Protein AF-A0A2N2FDB4-F1 (afdb_monomer_lite)

Radius of gyration: 17.86 Å; chains: 1; bounding box: 42×34×50 Å

Foldseek 3Di:
DLVVVQVVLQVVLLVLLVVLVVLCVVVADPDDVCVVPDPVVVVVVVVVPDDGDPQFDADPPCLLVVLLVVLVVALLVSLVSLVVLLQVLLVLLVCQVVVDPDDPPPDDSLVSLVVCPVVVVDDPSLNVSNVSSVVSNVSSVPPVSYGHHSVSSNSSSVSSSSSSRVSSSSSVVSNVVVVVVVD

Secondary structure (DSSP, 8-state):
-HHHHHHHHHHHHHHHHHHHHHHHTTTS-S--TT-S--STTTHHHHTTTSPPPTT--PSPHHHHHHHHHHHHH-HHHHHHHHHHHHHHHHHHHHHHHH---S------HHHHHHHHHHTTSS-HHHHHHHHHHHHHHHHHHH-TT----HHHHHHHHHHHHHHHHHHHHHHHHHHHHHHHTT-

Structure (mmCIF, N/CA/C/O backbone):
data_AF-A0A2N2FDB4-F1
#
_entry.id   AF-A0A2N2FDB4-F1
#
loop_
_atom_site.group_PDB
_atom_site.id
_atom_site.type_symbol
_atom_site.label_atom_id
_atom_site.label_alt_id
_atom_site.label_comp_id
_atom_site.label_asym_id
_atom_site.label_entity_id
_atom_site.label_seq_id
_atom_site.pdbx_PDB_ins_code
_atom_site.Cartn_x
_atom_site.Cartn_y
_atom_site.Cartn_z
_atom_site.occupancy
_atom_site.B_iso_or_equiv
_atom_site.auth_seq_id
_atom_site.auth_comp_id
_atom_site.auth_asym_id
_atom_site.auth_atom_id
_atom_site.pdbx_PDB_model_num
ATOM 1 N N . MET A 1 1 ? 20.678 -12.210 -22.305 1.00 60.31 1 MET A N 1
ATOM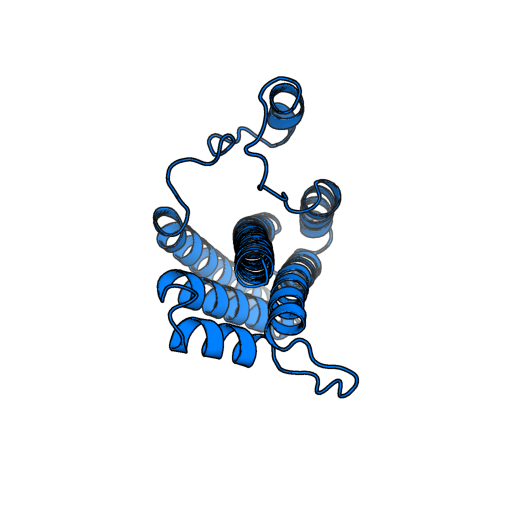 2 C CA . MET A 1 1 ? 20.238 -12.851 -21.049 1.00 60.31 1 MET A CA 1
ATOM 3 C C . MET A 1 1 ? 19.523 -11.838 -20.147 1.00 60.31 1 MET A C 1
ATOM 5 O O . MET A 1 1 ? 18.437 -12.151 -19.685 1.00 60.31 1 MET A O 1
ATOM 9 N N . ASP A 1 2 ? 20.026 -10.603 -20.003 1.00 66.31 2 ASP A N 1
ATOM 10 C CA . ASP A 1 2 ? 19.399 -9.570 -19.145 1.00 66.31 2 ASP A CA 1
ATOM 11 C C . ASP A 1 2 ? 18.039 -9.026 -19.609 1.00 66.31 2 ASP A C 1
ATOM 13 O O . ASP A 1 2 ? 17.169 -8.769 -18.779 1.00 66.31 2 ASP A O 1
ATOM 17 N N . ILE A 1 3 ? 17.812 -8.895 -20.922 1.00 69.44 3 ILE A N 1
ATOM 18 C CA . ILE A 1 3 ? 16.521 -8.424 -21.467 1.00 69.44 3 ILE A CA 1
ATOM 19 C C . ILE A 1 3 ? 15.384 -9.388 -21.083 1.00 69.44 3 ILE A C 1
ATOM 21 O O . ILE A 1 3 ? 14.317 -8.962 -20.646 1.00 69.44 3 ILE A O 1
ATOM 25 N N . GLU A 1 4 ? 15.644 -10.695 -21.160 1.00 81.88 4 GLU A N 1
ATOM 26 C CA . GLU A 1 4 ? 14.672 -11.745 -20.841 1.00 81.88 4 GLU A CA 1
ATOM 27 C C . GLU A 1 4 ? 14.336 -11.789 -19.339 1.00 81.88 4 GLU A C 1
ATOM 29 O O . GLU A 1 4 ? 13.189 -12.032 -18.960 1.00 81.88 4 GLU A O 1
ATOM 34 N N . LEU A 1 5 ? 15.313 -11.521 -18.463 1.00 80.50 5 LEU A N 1
ATOM 35 C CA . LEU A 1 5 ? 15.075 -11.417 -17.019 1.00 80.50 5 LEU A CA 1
ATOM 36 C C . LEU A 1 5 ? 14.207 -10.200 -16.671 1.00 80.50 5 LEU A C 1
ATOM 38 O O . LEU A 1 5 ? 13.294 -10.320 -15.852 1.00 80.50 5 LEU A O 1
ATOM 42 N N . GLY A 1 6 ? 14.440 -9.059 -17.326 1.00 81.56 6 GLY A N 1
ATOM 43 C CA . GLY A 1 6 ? 13.622 -7.859 -17.145 1.00 81.56 6 GLY A CA 1
ATOM 44 C C . GLY A 1 6 ? 12.175 -8.049 -17.597 1.00 81.56 6 GLY A C 1
ATOM 45 O O . GLY A 1 6 ? 11.246 -7.639 -16.897 1.00 81.56 6 GLY A O 1
ATOM 46 N N . GLU A 1 7 ? 11.953 -8.728 -18.722 1.00 85.69 7 GLU A N 1
ATOM 47 C CA . GLU A 1 7 ? 10.603 -9.088 -19.173 1.00 85.69 7 GLU A CA 1
ATOM 48 C C . GLU A 1 7 ? 9.918 -10.073 -18.224 1.00 85.69 7 GLU A C 1
ATOM 50 O O . GLU A 1 7 ? 8.761 -9.868 -17.854 1.00 85.69 7 GLU A O 1
ATOM 55 N N . LYS A 1 8 ? 10.637 -11.100 -17.751 1.00 87.06 8 LYS A N 1
ATOM 56 C CA . LYS A 1 8 ? 10.123 -12.040 -16.743 1.00 87.06 8 LYS A CA 1
ATOM 57 C C . LYS A 1 8 ? 9.724 -11.327 -15.453 1.00 87.06 8 LYS A C 1
ATOM 59 O O . LYS A 1 8 ? 8.671 -11.642 -14.898 1.00 87.06 8 LYS A O 1
ATOM 64 N N . PHE A 1 9 ? 10.520 -10.361 -14.991 1.00 88.81 9 PHE A N 1
ATOM 65 C CA . PHE A 1 9 ? 10.179 -9.539 -13.830 1.00 88.81 9 PHE A CA 1
ATOM 66 C C . PHE A 1 9 ? 8.886 -8.750 -14.067 1.00 88.81 9 PHE A C 1
ATOM 68 O O . PHE A 1 9 ? 7.949 -8.870 -13.281 1.00 88.81 9 PHE A O 1
ATOM 75 N N . ARG A 1 10 ? 8.790 -8.009 -15.180 1.00 89.94 10 ARG A N 1
ATOM 76 C CA . ARG A 1 10 ? 7.600 -7.209 -15.522 1.00 89.94 10 ARG A CA 1
ATOM 77 C C . ARG A 1 10 ? 6.345 -8.062 -15.671 1.00 89.94 10 ARG A C 1
ATOM 79 O O . ARG A 1 10 ? 5.280 -7.638 -15.235 1.00 89.94 10 ARG A O 1
ATOM 86 N N . MET A 1 11 ? 6.454 -9.253 -16.260 1.00 91.19 11 MET A N 1
ATOM 87 C CA . MET A 1 11 ? 5.330 -10.186 -16.365 1.00 91.19 11 MET A CA 1
ATOM 88 C C . MET A 1 11 ? 4.883 -10.685 -14.991 1.00 91.19 11 MET A C 1
ATOM 90 O O . MET A 1 11 ? 3.693 -10.658 -14.690 1.00 91.19 11 MET A O 1
ATOM 94 N N . ARG A 1 12 ? 5.823 -11.109 -14.136 1.00 89.69 12 ARG A N 1
ATOM 95 C CA . ARG A 1 12 ? 5.506 -11.590 -12.782 1.00 89.69 12 ARG A CA 1
ATOM 96 C C . ARG A 1 12 ? 4.886 -10.495 -11.926 1.00 89.69 12 ARG A C 1
ATOM 98 O O . ARG A 1 12 ? 3.833 -10.722 -11.342 1.00 89.69 12 ARG A O 1
ATOM 105 N N . PHE A 1 13 ? 5.500 -9.315 -11.902 1.00 91.94 13 PHE A N 1
ATOM 106 C CA . PHE A 1 13 ? 4.991 -8.171 -11.154 1.00 91.94 13 PHE A CA 1
ATOM 107 C C . PHE A 1 13 ? 3.613 -7.740 -11.670 1.00 91.94 13 PHE A C 1
ATOM 109 O O . PHE A 1 13 ? 2.688 -7.568 -10.884 1.00 91.94 13 PHE A O 1
ATOM 116 N N . GLY A 1 14 ? 3.449 -7.643 -12.995 1.00 87.75 14 GLY A N 1
ATOM 117 C CA . GLY A 1 14 ? 2.179 -7.306 -13.638 1.00 87.75 14 GLY A CA 1
ATOM 118 C C . GLY A 1 14 ? 1.055 -8.301 -13.337 1.00 87.75 14 GLY A C 1
ATOM 119 O O . GLY A 1 14 ? -0.070 -7.895 -13.051 1.00 87.75 14 GLY A O 1
ATOM 120 N N . ASN A 1 15 ? 1.351 -9.602 -13.350 1.00 90.38 15 ASN A N 1
ATOM 121 C CA . ASN A 1 15 ? 0.376 -10.627 -12.979 1.00 90.38 15 ASN A CA 1
ATOM 122 C C . ASN A 1 15 ? 0.002 -10.528 -11.501 1.00 90.38 15 ASN A C 1
ATOM 124 O O . ASN A 1 15 ? -1.183 -10.516 -11.181 1.00 90.38 15 ASN A O 1
ATOM 128 N N . ALA A 1 16 ? 0.998 -10.386 -10.626 1.00 89.81 16 ALA A N 1
ATOM 129 C CA . ALA A 1 16 ? 0.774 -10.292 -9.194 1.00 89.81 16 ALA A CA 1
ATOM 130 C C . ALA A 1 16 ? -0.070 -9.062 -8.832 1.00 89.81 16 ALA A C 1
ATOM 132 O O . ALA A 1 16 ? -1.064 -9.202 -8.127 1.00 89.81 16 ALA A O 1
ATOM 133 N N . ILE A 1 17 ? 0.239 -7.871 -9.366 1.00 89.44 17 ILE A N 1
ATOM 134 C CA . ILE A 1 17 ? -0.563 -6.675 -9.063 1.00 89.44 17 ILE A CA 1
ATOM 135 C C . ILE A 1 17 ? -2.003 -6.806 -9.571 1.00 89.44 17 ILE A C 1
ATOM 137 O O . ILE A 1 17 ? -2.934 -6.412 -8.874 1.00 89.44 17 ILE A O 1
ATOM 141 N N . ARG A 1 18 ? -2.210 -7.428 -10.738 1.00 86.50 18 ARG A N 1
ATOM 142 C CA . ARG A 1 18 ? -3.551 -7.695 -11.270 1.00 86.50 18 ARG A CA 1
ATOM 143 C C . ARG A 1 18 ? -4.332 -8.662 -10.379 1.00 86.50 18 ARG A C 1
ATOM 145 O O . ARG A 1 18 ? -5.506 -8.433 -10.116 1.00 86.50 18 ARG A O 1
ATOM 152 N N . GLU A 1 19 ? -3.695 -9.721 -9.889 1.00 89.12 19 GLU A N 1
ATOM 153 C CA . GLU A 1 19 ? -4.323 -10.667 -8.958 1.00 89.12 19 GLU A CA 1
ATOM 154 C C . GLU A 1 19 ? -4.705 -10.008 -7.630 1.00 89.12 19 GLU A C 1
ATOM 156 O O . GLU A 1 19 ? -5.778 -10.292 -7.095 1.00 89.12 19 GLU A O 1
ATOM 161 N N . VAL A 1 20 ? -3.854 -9.117 -7.109 1.00 86.31 20 VAL A N 1
ATOM 162 C CA . VAL A 1 20 ? -4.169 -8.320 -5.915 1.00 86.31 20 VAL A CA 1
ATOM 163 C C . VAL A 1 20 ? -5.345 -7.384 -6.201 1.00 86.31 20 VAL A C 1
ATOM 165 O O . VAL A 1 20 ? -6.268 -7.310 -5.396 1.00 86.31 20 VAL A O 1
ATOM 168 N N . GLN A 1 21 ? -5.379 -6.718 -7.361 1.00 81.19 21 GLN A N 1
ATOM 169 C CA . GLN A 1 21 ? -6.508 -5.869 -7.755 1.00 81.19 21 GLN A CA 1
ATOM 170 C C . GLN A 1 21 ? -7.824 -6.647 -7.801 1.00 81.19 21 GLN A C 1
ATOM 172 O O . GLN A 1 21 ? -8.809 -6.190 -7.226 1.00 81.19 21 GLN A O 1
ATOM 177 N N . GLU A 1 22 ? -7.849 -7.818 -8.444 1.00 81.94 22 GLU A N 1
ATOM 178 C CA . GLU A 1 22 ? -9.044 -8.667 -8.513 1.00 81.94 22 GLU A CA 1
ATOM 179 C C . GLU A 1 22 ? -9.532 -9.083 -7.122 1.00 81.94 22 GLU A C 1
ATOM 181 O O . GLU A 1 22 ? -10.726 -8.988 -6.834 1.00 81.94 22 GLU A O 1
ATOM 186 N N . ARG A 1 23 ? -8.614 -9.482 -6.236 1.00 79.75 23 ARG A N 1
ATOM 187 C CA . ARG A 1 23 ? -8.952 -9.875 -4.861 1.00 79.75 23 ARG A CA 1
ATOM 188 C C . ARG A 1 23 ? -9.367 -8.705 -3.983 1.00 79.75 23 ARG A C 1
ATOM 190 O O . ARG A 1 23 ? -10.205 -8.890 -3.110 1.00 79.75 23 ARG A O 1
ATOM 197 N N . ALA A 1 24 ? -8.852 -7.507 -4.243 1.00 74.50 24 ALA A N 1
ATOM 198 C CA . ALA A 1 24 ? -9.214 -6.294 -3.520 1.00 74.50 24 ALA A CA 1
ATOM 199 C C . ALA A 1 24 ? -10.568 -5.701 -3.944 1.00 74.50 24 ALA A C 1
ATOM 201 O O . ALA A 1 24 ? -11.137 -4.914 -3.190 1.00 74.50 24 AL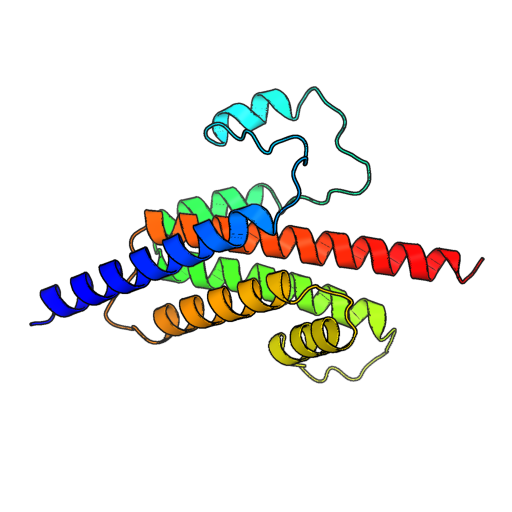A A O 1
ATOM 202 N N . LYS A 1 25 ? -11.123 -6.076 -5.109 1.00 70.94 25 LYS A N 1
ATOM 203 C CA . LYS A 1 25 ? -12.445 -5.607 -5.574 1.00 70.94 25 LYS A CA 1
ATOM 204 C C . LYS A 1 25 ? -13.567 -5.744 -4.528 1.00 70.94 25 LYS A C 1
ATOM 206 O O . LYS A 1 25 ? -14.274 -4.758 -4.335 1.00 70.94 25 LYS A O 1
ATOM 211 N N . PRO A 1 26 ? -13.769 -6.902 -3.863 1.00 63.47 26 PRO A N 1
ATOM 212 C CA . PRO A 1 26 ? -14.808 -7.062 -2.840 1.00 63.47 26 PRO A CA 1
ATOM 213 C C . PRO A 1 26 ? -14.478 -6.400 -1.495 1.00 63.47 26 PRO A C 1
ATOM 215 O O . PRO A 1 26 ? -15.391 -6.131 -0.719 1.00 63.47 26 PRO A O 1
ATOM 218 N N . LEU A 1 27 ? -13.198 -6.135 -1.215 1.00 57.75 27 LEU A N 1
ATOM 219 C CA . LEU A 1 27 ? -12.710 -5.654 0.089 1.00 57.75 27 LEU A CA 1
ATOM 220 C C . LEU A 1 27 ? -12.954 -4.160 0.301 1.00 57.75 27 LEU A C 1
ATOM 222 O O . LEU A 1 27 ? -12.724 -3.614 1.379 1.00 57.75 27 LEU A O 1
ATOM 226 N N . LEU A 1 28 ? -13.406 -3.492 -0.755 1.00 49.75 28 LEU A N 1
ATOM 227 C CA . LEU A 1 28 ? -13.629 -2.064 -0.811 1.00 49.75 28 LEU A CA 1
ATOM 228 C C . LEU A 1 28 ? -15.142 -1.844 -0.950 1.00 49.75 28 LEU A C 1
ATOM 230 O O . LEU A 1 28 ? -15.750 -2.392 -1.870 1.00 49.75 28 LEU A O 1
ATOM 234 N N . PRO A 1 29 ? -15.784 -1.099 -0.034 1.00 42.16 29 PRO A N 1
ATOM 235 C CA . PRO A 1 29 ? -17.241 -1.034 0.061 1.00 42.16 29 PRO A CA 1
ATOM 236 C C . PRO A 1 29 ? -17.913 -0.661 -1.272 1.00 42.16 29 PRO A C 1
ATOM 238 O O . PRO A 1 29 ? -17.487 0.274 -1.954 1.00 42.16 29 PRO A O 1
ATOM 241 N N . LYS A 1 30 ? -19.025 -1.341 -1.609 1.00 35.12 30 LYS A N 1
ATOM 242 C CA . LYS A 1 30 ? -20.001 -0.823 -2.582 1.00 35.12 30 LYS A CA 1
ATOM 243 C C . LYS A 1 30 ? -20.556 0.487 -2.024 1.00 35.12 30 LYS A C 1
ATOM 245 O O . LYS A 1 30 ? -21.357 0.469 -1.096 1.00 35.12 30 LYS A O 1
ATOM 250 N N . GLY A 1 31 ? -20.129 1.603 -2.604 1.00 34.28 31 GLY A N 1
ATOM 251 C CA . GLY A 1 31 ? -20.614 2.933 -2.254 1.00 34.28 31 GLY A CA 1
ATOM 252 C C . GLY A 1 31 ? -19.633 3.733 -1.405 1.00 34.28 31 GLY A C 1
ATOM 253 O O . GLY A 1 31 ? -19.778 3.845 -0.193 1.00 34.28 31 GLY A O 1
ATOM 254 N N . ILE A 1 32 ? -18.696 4.384 -2.088 1.00 35.66 32 ILE A N 1
ATOM 255 C CA . ILE A 1 32 ? -18.242 5.729 -1.731 1.00 35.66 32 ILE A CA 1
ATOM 256 C C . ILE A 1 32 ? -18.634 6.587 -2.948 1.00 35.66 32 ILE A C 1
ATOM 258 O O . ILE A 1 32 ? -18.343 6.165 -4.073 1.00 35.66 32 ILE A O 1
ATOM 262 N N . PRO A 1 33 ? -19.336 7.725 -2.804 1.00 32.81 33 PRO A N 1
ATOM 263 C CA . PRO A 1 33 ? -19.586 8.620 -3.934 1.00 32.81 33 PRO A CA 1
ATOM 264 C C . PRO A 1 33 ? -18.250 8.959 -4.615 1.00 32.81 33 PRO A C 1
ATOM 266 O O . PRO A 1 33 ? -17.356 9.495 -3.966 1.00 32.81 33 PRO A O 1
ATOM 269 N N . GLY A 1 34 ? -18.090 8.580 -5.889 1.00 40.38 34 GLY A N 1
ATOM 270 C CA . GLY A 1 34 ? -16.823 8.684 -6.634 1.00 40.38 34 GLY A CA 1
ATOM 271 C C . GLY A 1 34 ? -16.222 7.358 -7.130 1.00 40.38 34 GLY A C 1
ATOM 272 O O . GLY A 1 34 ? -15.176 7.388 -7.769 1.00 40.38 34 GLY A O 1
ATOM 273 N N . VAL A 1 35 ? -16.866 6.208 -6.879 1.00 35.88 35 VAL A N 1
ATOM 274 C CA . VAL A 1 35 ? -16.426 4.872 -7.361 1.00 35.88 35 VAL A CA 1
ATOM 275 C C . VAL A 1 35 ? -17.144 4.426 -8.655 1.00 35.88 35 VAL A C 1
ATOM 277 O O . VAL A 1 35 ? -17.195 3.251 -8.980 1.00 35.88 35 VAL A O 1
ATOM 280 N N . ASP A 1 36 ? -17.636 5.379 -9.441 1.00 35.41 36 ASP A N 1
ATOM 281 C CA . ASP A 1 36 ? -17.415 5.358 -10.890 1.00 35.41 36 ASP A CA 1
ATOM 282 C C . ASP A 1 36 ? -16.481 6.538 -11.122 1.00 35.41 36 ASP A C 1
ATOM 284 O O . ASP A 1 36 ? -16.936 7.680 -11.148 1.00 35.41 36 ASP A O 1
ATOM 288 N N . MET A 1 37 ? -15.169 6.301 -11.152 1.00 36.62 37 MET A N 1
ATOM 289 C CA . MET A 1 37 ? -14.228 7.355 -11.512 1.00 36.62 37 MET A CA 1
ATOM 290 C C . MET A 1 37 ? -13.963 7.187 -13.005 1.00 36.62 37 MET A C 1
ATOM 292 O O . MET A 1 37 ? -13.273 6.244 -13.399 1.00 36.62 37 MET A O 1
ATOM 296 N N . PRO A 1 38 ? -14.504 8.071 -13.860 1.00 33.69 38 PRO A N 1
ATOM 297 C CA . PRO A 1 38 ? -13.904 8.262 -15.163 1.00 33.69 38 PRO A CA 1
ATOM 298 C C . PRO A 1 38 ? -12.448 8.729 -14.961 1.00 33.69 38 PRO A C 1
ATOM 300 O O . PRO A 1 38 ? -12.085 9.095 -13.835 1.00 33.69 38 PRO A O 1
ATOM 303 N N . PRO A 1 39 ? -11.609 8.768 -16.013 1.00 31.08 39 PRO A N 1
ATOM 304 C CA . PRO A 1 39 ? -10.263 9.332 -15.926 1.00 31.08 39 PRO A CA 1
ATOM 305 C C . PRO A 1 39 ? -10.288 10.616 -15.089 1.00 31.08 39 PRO A C 1
ATOM 307 O O . PRO A 1 39 ? -11.150 11.469 -15.310 1.00 31.08 39 PRO A O 1
ATOM 310 N N . TYR A 1 40 ? -9.406 10.708 -14.087 1.00 41.97 40 TYR A N 1
ATOM 311 C CA . TYR A 1 40 ? -9.451 11.661 -12.962 1.00 41.97 40 TYR A CA 1
ATOM 312 C C . TYR A 1 40 ? -9.661 13.147 -13.349 1.00 41.97 40 TYR A C 1
ATOM 314 O O . TYR A 1 40 ? -9.982 13.982 -12.496 1.00 41.97 40 TYR A O 1
ATOM 322 N N . GLU A 1 41 ? -9.500 13.492 -14.626 1.00 36.31 41 GLU A N 1
ATOM 323 C CA . GLU A 1 41 ? -9.901 14.758 -15.241 1.00 36.31 41 GLU A CA 1
ATOM 324 C C . GLU A 1 41 ? -11.402 15.065 -15.081 1.00 36.31 41 GLU A C 1
ATOM 326 O O . GLU A 1 41 ? -11.769 16.221 -14.875 1.00 36.31 41 GLU A O 1
ATOM 331 N N . GLN A 1 42 ? -12.286 14.059 -15.088 1.00 33.84 42 GLN A N 1
ATOM 332 C CA . GLN A 1 42 ? -13.738 14.268 -14.972 1.00 33.84 42 GLN A CA 1
ATOM 333 C C . GLN A 1 42 ? -14.204 14.471 -13.520 1.00 33.84 42 GLN A C 1
ATOM 335 O O . GLN A 1 42 ? -15.177 15.186 -13.282 1.00 33.84 42 GLN A O 1
ATOM 340 N N . SER A 1 43 ? -13.476 13.946 -12.531 1.00 36.28 43 SER A N 1
ATOM 341 C CA . SER A 1 43 ? -13.756 14.156 -11.099 1.00 36.28 43 SER A CA 1
ATOM 342 C C . SER A 1 43 ? -13.580 15.609 -10.645 1.00 36.28 43 SER A C 1
ATOM 344 O O . SER A 1 43 ? -14.258 16.031 -9.710 1.00 36.28 43 SER A O 1
ATOM 346 N N . GLN A 1 44 ? -12.767 16.416 -11.338 1.00 37.56 44 GLN A N 1
ATOM 347 C CA . GLN A 1 44 ? -12.643 17.850 -11.034 1.00 37.56 44 GLN A CA 1
ATOM 348 C C . GLN A 1 44 ? -13.951 18.622 -11.273 1.00 37.56 44 GLN A C 1
ATOM 350 O O . GLN A 1 44 ? -14.189 19.618 -10.603 1.00 37.56 44 GLN A O 1
ATOM 355 N N . LYS A 1 45 ? -14.832 18.142 -12.167 1.00 36.53 45 LYS A N 1
ATOM 356 C CA . LYS A 1 45 ? -16.144 18.767 -12.419 1.00 36.53 45 LYS A CA 1
ATOM 357 C C . LYS A 1 45 ? -17.248 18.301 -11.463 1.00 36.53 45 LYS A C 1
ATOM 359 O O . LYS A 1 45 ? -18.258 18.983 -11.334 1.00 36.53 45 LYS A O 1
ATOM 364 N N . ILE A 1 46 ? -17.087 17.141 -10.819 1.00 33.31 46 ILE A N 1
ATOM 365 C CA . ILE A 1 46 ? -18.138 16.511 -9.994 1.00 33.31 46 ILE A CA 1
ATOM 366 C C . ILE A 1 46 ? -17.971 16.861 -8.506 1.00 33.31 46 ILE A C 1
ATOM 368 O O . ILE A 1 46 ? -18.966 17.060 -7.808 1.00 33.31 46 ILE A O 1
ATOM 372 N N . VAL A 1 47 ? -16.727 17.021 -8.031 1.00 40.03 47 VAL A N 1
ATOM 373 C CA . VAL A 1 47 ? -16.420 17.418 -6.639 1.00 40.03 47 VAL A CA 1
ATOM 374 C C . VAL A 1 47 ? -16.965 18.814 -6.298 1.00 40.03 47 VAL A C 1
ATOM 376 O O . VAL A 1 47 ? -17.191 19.117 -5.132 1.00 40.03 47 VAL A O 1
ATOM 379 N N . GLU A 1 48 ? -17.279 19.642 -7.296 1.00 39.88 48 GLU A N 1
ATOM 380 C CA . GLU A 1 48 ? -17.828 20.983 -7.079 1.00 39.88 48 GLU A CA 1
ATOM 381 C C . GLU A 1 48 ? -19.326 21.000 -6.694 1.00 39.88 48 GLU A C 1
ATOM 383 O O . GLU A 1 48 ? -19.834 22.052 -6.314 1.00 39.88 48 GLU A O 1
ATOM 388 N N . LYS A 1 49 ? -20.070 19.875 -6.778 1.00 37.97 49 LYS A N 1
ATOM 389 C CA . LYS A 1 49 ? -21.548 19.905 -6.632 1.00 37.97 49 LYS A CA 1
ATOM 390 C C . LYS A 1 49 ? -22.229 18.857 -5.746 1.00 37.97 49 LYS A C 1
ATOM 392 O O . LYS A 1 49 ? -23.453 18.905 -5.645 1.00 37.97 49 LYS A O 1
ATOM 397 N N . THR A 1 50 ? -21.515 17.970 -5.053 1.00 33.78 50 THR A N 1
ATOM 398 C CA . THR A 1 50 ? -22.170 17.032 -4.114 1.00 33.78 50 THR A CA 1
ATOM 399 C C . THR A 1 50 ? -21.455 17.036 -2.765 1.00 33.78 50 THR A C 1
ATOM 401 O O . THR A 1 50 ? -20.240 16.835 -2.753 1.00 33.78 50 THR A O 1
ATOM 404 N N . PRO A 1 51 ? -22.151 17.255 -1.630 1.00 37.56 51 PRO A N 1
ATOM 405 C CA . PRO A 1 51 ? -21.505 17.213 -0.327 1.00 37.56 51 PRO A CA 1
ATOM 406 C C . PRO A 1 51 ? -20.998 15.795 -0.056 1.00 37.56 51 PRO A C 1
ATOM 408 O O . PRO A 1 51 ? -21.771 14.834 -0.054 1.00 37.56 51 PRO A O 1
ATOM 411 N N . LEU A 1 52 ? -19.689 15.672 0.158 1.00 41.34 52 LEU A N 1
ATOM 412 C CA . LEU A 1 52 ? -19.064 14.450 0.652 1.00 41.34 52 LEU A CA 1
ATOM 413 C C . LEU A 1 52 ? -19.567 14.168 2.080 1.00 41.34 52 LEU A C 1
ATOM 415 O O . LEU A 1 52 ? -19.853 15.114 2.821 1.00 41.34 52 LEU A O 1
ATOM 419 N N . PRO A 1 53 ? -19.680 12.893 2.497 1.00 45.16 53 PRO A N 1
ATOM 420 C CA . PRO A 1 53 ? -19.967 12.573 3.888 1.00 45.16 53 PRO A CA 1
ATOM 421 C C . PRO A 1 53 ? -18.904 13.222 4.794 1.00 45.16 53 PRO A C 1
ATOM 423 O O . PRO A 1 53 ? -17.727 13.237 4.426 1.00 45.16 53 PRO A O 1
ATOM 426 N N . PRO A 1 54 ? -19.287 13.734 5.976 1.00 42.91 54 PRO A N 1
ATOM 427 C CA . PRO A 1 54 ? -18.442 14.615 6.788 1.00 42.91 54 PRO A CA 1
ATOM 428 C C . PRO A 1 54 ? -17.108 14.004 7.260 1.00 42.91 54 PRO A C 1
ATOM 430 O O . PRO A 1 54 ? -16.238 14.751 7.690 1.00 42.91 54 PRO A O 1
ATOM 433 N N . ASN A 1 55 ? -16.919 12.683 7.126 1.00 41.88 55 ASN A N 1
ATOM 434 C CA . ASN A 1 55 ? -15.762 11.929 7.630 1.00 41.88 55 ASN A CA 1
ATOM 435 C C . ASN A 1 55 ? -14.891 11.253 6.558 1.00 41.88 55 ASN A C 1
ATOM 437 O O . ASN A 1 55 ? -14.179 10.297 6.855 1.00 41.88 55 ASN A O 1
ATOM 441 N N . TYR A 1 56 ? -14.923 11.718 5.308 1.00 36.56 56 TYR A N 1
ATOM 442 C CA . TYR A 1 56 ? -13.998 11.230 4.283 1.00 36.56 56 TYR A CA 1
ATOM 443 C C . TYR A 1 56 ? -12.804 12.182 4.131 1.00 36.56 56 TYR A C 1
ATOM 445 O O . TYR A 1 56 ? -12.955 13.279 3.595 1.00 36.56 56 TYR A O 1
ATOM 453 N N . ALA A 1 57 ? -11.612 11.760 4.567 1.00 43.44 57 ALA A N 1
ATOM 454 C CA . ALA A 1 57 ? -10.361 12.454 4.261 1.00 43.44 57 ALA A CA 1
ATOM 455 C C . ALA A 1 57 ? -9.692 11.774 3.051 1.00 43.44 57 ALA A C 1
ATOM 457 O O . ALA A 1 57 ? -9.018 10.753 3.228 1.00 43.44 57 ALA A O 1
ATOM 458 N N . PRO A 1 58 ? -9.873 12.282 1.815 1.00 45.41 58 PRO A N 1
ATOM 459 C CA . PRO A 1 58 ? -9.212 11.701 0.654 1.00 45.41 58 PRO A CA 1
ATOM 460 C C . PRO A 1 58 ? -7.683 11.703 0.840 1.00 45.41 58 PRO A C 1
ATOM 462 O O . PRO A 1 58 ? -7.141 12.578 1.531 1.00 45.41 58 PRO A O 1
ATOM 465 N N . PRO A 1 59 ? -6.946 10.770 0.203 1.00 51.44 59 PRO A N 1
ATOM 466 C CA . PRO A 1 59 ? -5.522 10.988 -0.036 1.00 51.44 59 PRO A CA 1
ATOM 467 C C . PRO A 1 59 ? -5.367 12.373 -0.670 1.00 51.44 59 PRO A C 1
ATOM 469 O O . PRO A 1 59 ? -6.206 12.770 -1.485 1.00 51.44 59 PRO A O 1
ATOM 472 N N . SER A 1 60 ? -4.362 13.152 -0.252 1.00 54.59 60 SER A N 1
ATOM 473 C CA . SER A 1 60 ? -4.270 14.534 -0.725 1.00 54.59 60 SER A CA 1
ATOM 474 C C . SER A 1 60 ? -4.258 14.507 -2.259 1.00 54.59 60 SER A C 1
ATOM 476 O O . SER A 1 60 ? -3.534 13.718 -2.866 1.00 54.59 60 SER A O 1
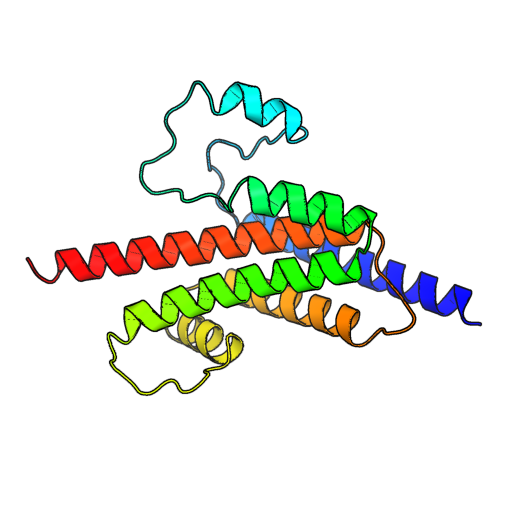ATOM 478 N N . ILE A 1 61 ? -5.099 15.316 -2.906 1.00 50.25 61 ILE A N 1
ATOM 479 C CA . ILE A 1 61 ? -5.187 15.377 -4.378 1.00 50.25 61 ILE A CA 1
ATOM 480 C C . ILE A 1 61 ? -3.799 15.666 -4.991 1.00 50.25 61 ILE A C 1
ATOM 482 O O . ILE A 1 61 ? -3.511 15.264 -6.120 1.00 50.25 61 ILE A O 1
ATOM 486 N N . SER A 1 62 ? -2.930 16.314 -4.208 1.00 57.78 62 SER A N 1
ATOM 487 C CA . SER A 1 62 ? -1.511 16.509 -4.493 1.00 57.78 62 SER A CA 1
ATOM 488 C C . SER A 1 62 ? -0.736 15.184 -4.550 1.00 57.78 62 SER A C 1
ATOM 490 O O . SER A 1 62 ? -0.067 14.929 -5.547 1.00 57.78 62 SER A O 1
ATOM 492 N N . SER A 1 63 ? -0.895 14.302 -3.554 1.00 66.44 63 SER A N 1
ATOM 493 C CA . SER A 1 63 ? -0.229 12.991 -3.480 1.00 66.44 63 SER A CA 1
ATOM 494 C C . SER A 1 63 ? -0.597 12.090 -4.667 1.00 66.44 63 SER A C 1
ATOM 496 O O . SER A 1 63 ? 0.293 11.504 -5.268 1.00 66.44 63 SER A O 1
ATOM 498 N N . TYR A 1 64 ? -1.870 12.016 -5.083 1.00 79.12 64 TYR A N 1
ATOM 499 C CA . TYR A 1 64 ? -2.263 11.185 -6.240 1.00 79.12 64 TYR A CA 1
ATOM 500 C C . TYR A 1 64 ? -1.610 11.657 -7.548 1.00 79.12 64 TYR A C 1
ATOM 502 O O . TYR A 1 64 ? -0.960 10.871 -8.235 1.00 79.12 64 TYR A O 1
ATOM 510 N N . LYS A 1 65 ? -1.756 12.948 -7.889 1.00 79.69 65 LYS A N 1
ATOM 511 C CA . LYS A 1 65 ? -1.206 13.507 -9.138 1.00 79.69 65 LYS A CA 1
ATOM 512 C C . LYS A 1 65 ? 0.317 13.403 -9.174 1.00 79.69 65 LYS A C 1
ATOM 514 O O . LYS A 1 65 ? 0.873 13.092 -10.222 1.00 79.69 65 LYS A O 1
ATOM 519 N N . TYR A 1 66 ? 0.961 13.642 -8.034 1.00 86.88 66 TYR A N 1
ATOM 520 C CA . TYR A 1 66 ? 2.401 13.498 -7.874 1.00 86.88 66 TYR A CA 1
ATOM 521 C C . TYR A 1 66 ? 2.866 12.050 -8.063 1.00 86.88 66 TYR A C 1
ATOM 523 O O . TYR A 1 66 ? 3.785 11.808 -8.833 1.00 86.88 66 TYR A O 1
ATOM 531 N N . LEU A 1 67 ? 2.219 11.072 -7.422 1.00 88.19 67 LEU A N 1
ATOM 532 C CA . LEU A 1 67 ? 2.604 9.663 -7.552 1.00 88.19 67 LEU A CA 1
ATOM 533 C C . LEU A 1 67 ? 2.392 9.140 -8.978 1.00 88.19 67 LEU A C 1
ATOM 535 O O . LEU A 1 67 ? 3.221 8.393 -9.491 1.00 88.19 67 LEU A O 1
ATOM 539 N N . TYR A 1 68 ? 1.317 9.565 -9.644 1.00 90.06 68 TYR A N 1
ATOM 540 C CA . TYR A 1 68 ? 1.053 9.205 -11.036 1.00 90.06 68 TYR A CA 1
ATOM 541 C C . TYR A 1 68 ? 2.068 9.811 -12.007 1.00 90.06 68 TYR A C 1
ATOM 543 O O . TYR A 1 68 ? 2.552 9.105 -12.889 1.00 90.06 68 TYR A O 1
ATOM 551 N N . SER A 1 69 ? 2.427 11.089 -11.846 1.00 89.69 69 SER A N 1
ATOM 552 C CA . SER A 1 69 ? 3.482 11.692 -12.667 1.00 89.69 69 SER A CA 1
ATOM 553 C C . SER A 1 69 ? 4.849 11.079 -12.359 1.00 89.69 69 SER A C 1
ATOM 555 O O . SER A 1 69 ? 5.640 10.845 -13.270 1.00 89.69 69 SER A O 1
ATOM 557 N N . LEU A 1 70 ? 5.107 10.734 -11.096 1.00 90.56 70 LEU A N 1
ATOM 558 C CA . LEU A 1 70 ? 6.313 10.028 -10.689 1.00 90.56 70 LEU A CA 1
ATOM 559 C C . LEU A 1 70 ? 6.379 8.624 -11.297 1.00 90.56 70 LEU A C 1
ATOM 561 O O . LEU A 1 70 ? 7.471 8.192 -11.640 1.00 90.56 70 LEU A O 1
ATOM 565 N N . ALA A 1 71 ? 5.254 7.929 -11.493 1.00 93.88 71 ALA A N 1
ATOM 566 C CA . ALA A 1 71 ? 5.231 6.604 -12.120 1.00 93.88 71 ALA A CA 1
ATOM 567 C C . ALA A 1 71 ? 5.708 6.624 -13.582 1.00 93.88 71 ALA A C 1
ATOM 569 O O . ALA A 1 71 ? 6.323 5.655 -14.026 1.00 93.88 71 ALA A O 1
ATOM 570 N N . GLU A 1 72 ? 5.473 7.727 -14.299 1.00 92.56 72 GLU A N 1
ATOM 571 C CA . GLU A 1 72 ? 5.980 7.941 -15.664 1.00 92.56 72 GLU A CA 1
ATOM 572 C C . GLU A 1 72 ? 7.492 8.194 -15.695 1.00 92.56 72 GLU A C 1
ATOM 574 O O . GLU A 1 72 ? 8.171 7.827 -16.650 1.00 92.56 72 GLU A O 1
ATOM 579 N N . ILE A 1 73 ? 8.031 8.820 -14.645 1.00 93.12 73 ILE A N 1
ATOM 580 C CA . ILE A 1 73 ? 9.459 9.147 -14.534 1.00 93.12 73 ILE A CA 1
ATOM 581 C C . ILE A 1 73 ? 10.248 7.949 -13.986 1.00 93.12 73 ILE A C 1
ATOM 583 O O . ILE A 1 73 ? 11.318 7.607 -14.484 1.00 93.12 73 ILE A O 1
ATOM 587 N N . SER A 1 74 ? 9.733 7.329 -12.925 1.00 93.00 74 SER A N 1
ATOM 588 C CA . SER A 1 74 ? 10.325 6.211 -12.196 1.00 93.00 74 SER A CA 1
ATOM 589 C C . SER A 1 74 ? 9.231 5.407 -11.489 1.00 93.00 74 SER A C 1
ATO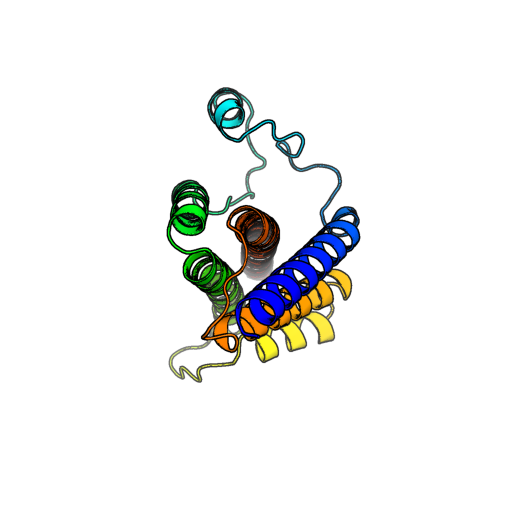M 591 O O . SER A 1 74 ? 8.831 5.700 -10.356 1.00 93.00 74 SER A O 1
ATOM 593 N N . ALA A 1 75 ? 8.798 4.321 -12.132 1.00 94.06 75 ALA A N 1
ATOM 594 C CA . ALA A 1 75 ? 7.846 3.360 -11.572 1.00 94.06 75 ALA A CA 1
ATOM 595 C C . ALA A 1 75 ? 8.286 2.837 -10.191 1.00 94.06 75 ALA A C 1
ATOM 597 O O . ALA A 1 75 ? 7.469 2.691 -9.282 1.00 94.06 75 ALA A O 1
ATOM 598 N N . ARG A 1 76 ? 9.595 2.602 -10.008 1.00 93.62 76 ARG A N 1
ATOM 599 C CA . ARG A 1 76 ? 10.167 2.177 -8.723 1.00 93.62 76 ARG A CA 1
ATOM 600 C C . ARG A 1 76 ? 9.942 3.223 -7.635 1.00 93.62 76 ARG A C 1
ATOM 602 O O . ARG A 1 76 ? 9.453 2.878 -6.562 1.00 93.62 76 ARG A O 1
ATOM 609 N N . SER A 1 77 ? 10.312 4.474 -7.903 1.00 91.69 77 SER A N 1
ATOM 610 C CA . SER A 1 77 ? 10.185 5.556 -6.924 1.00 91.69 77 SER A CA 1
ATOM 611 C C . SER A 1 77 ? 8.725 5.775 -6.549 1.00 91.69 77 SER A C 1
ATOM 613 O O . SER A 1 77 ? 8.421 5.897 -5.371 1.00 91.69 77 SER A O 1
ATOM 615 N N . ALA A 1 78 ? 7.818 5.728 -7.525 1.00 92.69 78 ALA A N 1
ATOM 616 C CA . ALA A 1 78 ? 6.393 5.908 -7.280 1.00 92.69 78 ALA A CA 1
ATOM 617 C C . ALA A 1 78 ? 5.795 4.822 -6.366 1.00 92.69 78 ALA A C 1
ATOM 619 O O . ALA A 1 78 ? 5.003 5.132 -5.481 1.00 92.69 78 ALA A O 1
ATOM 620 N N . ILE A 1 79 ? 6.211 3.560 -6.526 1.00 94.69 79 ILE A N 1
ATOM 621 C CA . ILE A 1 79 ? 5.790 2.447 -5.656 1.00 94.69 79 ILE A CA 1
ATOM 622 C C . ILE A 1 79 ? 6.326 2.613 -4.230 1.00 94.69 79 ILE A C 1
ATOM 624 O O . ILE A 1 79 ? 5.589 2.391 -3.269 1.00 94.69 79 ILE A O 1
ATOM 628 N N . ILE A 1 80 ? 7.600 2.994 -4.085 1.00 93.12 80 ILE A N 1
ATOM 629 C CA . ILE A 1 80 ? 8.215 3.228 -2.770 1.00 93.12 80 ILE A CA 1
ATOM 630 C C . ILE A 1 80 ? 7.497 4.375 -2.059 1.00 93.12 80 ILE A C 1
ATOM 632 O O . ILE A 1 80 ? 7.102 4.224 -0.908 1.00 93.12 80 ILE A O 1
ATOM 636 N N . GLU A 1 81 ? 7.259 5.478 -2.758 1.00 89.25 81 GLU A N 1
ATOM 637 C CA . GLU A 1 81 ? 6.623 6.661 -2.186 1.00 89.25 81 GLU A CA 1
ATOM 638 C C . GLU A 1 81 ? 5.151 6.407 -1.822 1.00 89.25 81 GLU A C 1
ATOM 640 O O . GLU A 1 81 ? 4.682 6.805 -0.757 1.00 89.25 81 GLU A O 1
ATOM 645 N N . ALA A 1 82 ? 4.427 5.643 -2.645 1.00 91.81 82 ALA A N 1
ATOM 646 C CA . ALA A 1 82 ? 3.078 5.194 -2.314 1.00 91.81 82 ALA A CA 1
ATOM 647 C C . ALA A 1 82 ? 3.050 4.274 -1.079 1.00 91.81 82 ALA A C 1
ATOM 649 O O . ALA A 1 82 ? 2.094 4.307 -0.307 1.00 91.81 82 ALA A O 1
ATOM 650 N N . TRP A 1 83 ? 4.090 3.459 -0.868 1.00 95.00 83 TRP A N 1
ATOM 651 C CA . TRP A 1 83 ? 4.223 2.658 0.350 1.00 95.00 83 TRP A CA 1
ATOM 652 C C . TRP A 1 83 ? 4.498 3.523 1.586 1.00 95.00 83 TRP A C 1
ATOM 654 O O . TRP A 1 83 ? 3.911 3.268 2.636 1.00 95.00 83 TRP A O 1
ATOM 664 N N . VAL A 1 84 ? 5.319 4.571 1.465 1.00 90.50 84 VAL A N 1
ATOM 665 C CA . VAL A 1 84 ? 5.573 5.521 2.563 1.00 90.50 84 VAL A CA 1
ATOM 666 C C . VAL A 1 84 ? 4.266 6.153 3.055 1.00 90.50 84 VAL A C 1
ATOM 668 O O . VAL A 1 84 ? 4.041 6.234 4.259 1.00 90.50 84 VAL A O 1
ATOM 671 N N . GLU A 1 85 ? 3.350 6.522 2.156 1.00 87.56 85 GLU A N 1
ATOM 672 C CA . GLU A 1 85 ? 2.025 7.041 2.541 1.00 87.56 85 GLU A CA 1
ATOM 673 C C . GLU A 1 85 ? 1.208 6.028 3.370 1.00 87.56 85 GLU A C 1
ATOM 675 O O . GLU A 1 85 ? 0.537 6.415 4.334 1.00 87.56 85 GLU A O 1
ATOM 680 N N . ILE A 1 86 ? 1.291 4.726 3.052 1.00 91.25 86 ILE A N 1
ATOM 681 C CA . ILE A 1 86 ? 0.675 3.664 3.869 1.00 91.25 86 ILE A CA 1
ATOM 682 C C . ILE A 1 86 ? 1.306 3.662 5.262 1.00 91.25 86 ILE A C 1
ATOM 684 O O . ILE A 1 86 ? 0.581 3.698 6.257 1.00 91.25 86 ILE A O 1
ATOM 688 N N . GLU A 1 87 ? 2.636 3.659 5.350 1.00 89.19 87 GLU A N 1
ATOM 689 C CA . GLU A 1 87 ? 3.355 3.629 6.628 1.00 89.19 87 GLU A CA 1
ATOM 690 C C . GLU A 1 87 ? 2.993 4.820 7.515 1.00 89.19 87 GLU A C 1
ATOM 692 O O . GLU A 1 87 ? 2.663 4.628 8.685 1.00 89.19 87 GLU A O 1
ATOM 697 N N . LEU A 1 88 ? 2.962 6.027 6.949 1.00 86.44 88 LEU A N 1
ATOM 698 C CA . LEU A 1 88 ? 2.560 7.236 7.665 1.00 86.44 88 LEU A CA 1
ATOM 699 C C . LEU A 1 88 ? 1.128 7.126 8.206 1.00 86.44 88 LEU A C 1
ATOM 701 O O . LEU A 1 88 ? 0.884 7.455 9.366 1.00 86.44 88 LEU A O 1
ATOM 705 N N . SER A 1 89 ? 0.186 6.612 7.408 1.00 84.12 89 SER A N 1
ATOM 706 C CA . SER A 1 89 ? -1.202 6.430 7.859 1.00 84.12 89 SER A CA 1
ATOM 707 C C . SER A 1 89 ? -1.346 5.396 8.987 1.00 84.12 89 SER A C 1
ATOM 709 O O . SER A 1 89 ? -2.167 5.564 9.888 1.00 84.12 89 SER A O 1
ATOM 711 N N . VAL A 1 90 ? -0.511 4.353 8.986 1.00 87.69 90 VAL A N 1
ATOM 712 C CA . VAL A 1 90 ? -0.465 3.334 10.046 1.00 87.69 90 VAL A CA 1
ATOM 713 C C . VAL A 1 90 ? 0.175 3.883 11.322 1.00 87.69 90 VAL A C 1
ATOM 715 O O . VAL A 1 90 ? -0.293 3.591 12.421 1.00 87.69 90 VAL A O 1
ATOM 718 N N . LEU A 1 91 ? 1.227 4.694 11.206 1.00 84.62 91 LEU A N 1
ATOM 719 C CA . LEU A 1 91 ? 1.867 5.318 12.366 1.00 84.62 91 LEU A CA 1
ATOM 720 C C . LEU A 1 91 ? 0.907 6.278 13.086 1.00 84.62 91 LEU A C 1
ATOM 722 O O . LEU A 1 91 ? 0.805 6.228 14.311 1.00 84.62 91 LEU A O 1
ATOM 726 N N . GLN A 1 92 ? 0.112 7.049 12.338 1.00 81.38 92 GLN A N 1
ATOM 727 C CA . GLN A 1 92 ? -0.927 7.926 12.899 1.00 81.38 92 GLN A CA 1
ATOM 728 C C . GLN A 1 92 ? -1.981 7.161 13.724 1.00 81.38 92 GLN A C 1
ATOM 730 O O . GLN A 1 92 ? -2.468 7.654 14.747 1.00 81.38 92 GLN A O 1
ATOM 735 N N . LEU A 1 93 ? -2.331 5.935 13.315 1.00 76.00 93 LEU A N 1
ATOM 736 C CA . LEU A 1 93 ? -3.220 5.057 14.088 1.00 76.00 93 LEU A CA 1
ATOM 737 C C . LEU A 1 93 ? -2.612 4.675 15.440 1.00 76.00 93 LEU A C 1
ATOM 739 O O . LEU A 1 93 ? -3.306 4.684 16.457 1.00 76.00 93 LEU A O 1
ATOM 743 N N . HIS A 1 94 ? -1.323 4.340 15.450 1.00 74.56 94 HIS A N 1
ATOM 744 C CA . HIS A 1 94 ? -0.619 3.906 16.651 1.00 74.56 94 HIS A CA 1
ATOM 745 C C . HIS A 1 94 ? -0.458 5.036 17.675 1.00 74.56 94 HIS A C 1
ATOM 747 O O . HIS A 1 94 ? -0.762 4.841 18.850 1.00 74.56 94 HIS A O 1
ATOM 753 N N . GLU A 1 95 ? -0.046 6.228 17.231 1.00 71.75 95 GLU A N 1
ATOM 754 C CA . GLU A 1 95 ? 0.153 7.395 18.108 1.00 71.75 95 GLU A CA 1
ATOM 755 C C . GLU A 1 95 ? -1.117 7.774 18.884 1.00 71.75 95 GLU A C 1
ATOM 757 O O . GLU A 1 95 ? -1.055 8.175 20.045 1.00 71.75 95 GLU A O 1
ATOM 762 N N . THR A 1 96 ? -2.284 7.582 18.269 1.00 64.31 96 THR A N 1
ATOM 763 C CA . THR A 1 96 ? -3.581 7.913 18.876 1.00 64.31 96 THR A CA 1
ATOM 764 C C . THR A 1 96 ? -4.010 6.907 19.935 1.00 64.31 96 THR A C 1
ATOM 766 O O . THR A 1 96 ? -4.565 7.287 20.964 1.00 64.31 96 THR A O 1
ATOM 769 N N . LYS A 1 97 ? -3.779 5.614 19.680 1.00 60.19 97 LYS A N 1
ATOM 770 C CA . LYS A 1 97 ? -4.274 4.534 20.540 1.00 60.19 97 LYS A CA 1
ATOM 771 C C . LYS A 1 97 ? -3.503 4.444 21.855 1.00 60.19 97 LYS A C 1
ATOM 773 O O . LYS A 1 97 ? -4.096 4.159 22.889 1.00 60.19 97 LYS A O 1
ATOM 778 N N . GLU A 1 98 ? -2.200 4.706 21.811 1.00 60.62 98 GLU A N 1
ATOM 779 C CA . GLU A 1 98 ? -1.333 4.559 22.980 1.00 60.62 98 GLU A CA 1
ATOM 780 C C . GLU A 1 98 ? -1.335 5.795 23.894 1.00 60.62 98 GLU A C 1
ATOM 782 O O . GLU A 1 98 ? -0.911 5.675 25.032 1.00 60.62 98 GLU A O 1
ATOM 787 N N . ASN A 1 99 ? -1.839 6.972 23.477 1.00 52.66 99 ASN A N 1
ATOM 788 C CA . ASN A 1 99 ? -1.913 8.188 24.323 1.00 52.66 99 ASN A CA 1
ATOM 789 C C . ASN A 1 99 ? -0.580 8.556 25.036 1.00 52.66 99 ASN A C 1
ATOM 791 O O . ASN A 1 99 ? -0.578 9.258 26.051 1.00 52.66 99 ASN A O 1
ATOM 795 N N . LEU A 1 100 ? 0.564 8.064 24.545 1.00 49.19 100 LEU A N 1
ATOM 796 C CA . LEU A 1 100 ? 1.789 7.954 25.334 1.00 49.19 100 LEU A CA 1
ATOM 797 C C . LEU A 1 100 ? 2.889 8.897 24.848 1.00 49.19 100 LEU A C 1
ATOM 799 O O . LEU A 1 100 ? 3.562 8.700 23.840 1.00 49.19 100 LEU A O 1
ATOM 803 N N . SER A 1 101 ? 3.070 9.915 25.682 1.00 41.72 101 SER A N 1
ATOM 804 C CA . SER A 1 101 ? 4.310 10.606 26.008 1.00 41.72 101 SER A CA 1
ATOM 805 C C . SER A 1 101 ? 5.601 9.793 25.766 1.00 41.72 101 SER A C 1
ATOM 807 O O . SER A 1 101 ? 5.840 8.765 26.391 1.00 41.72 101 SER A O 1
ATOM 809 N N . SER A 1 102 ? 6.494 10.366 24.957 1.00 43.06 102 SER A N 1
ATOM 810 C CA . SER A 1 102 ? 7.947 10.452 25.202 1.00 43.06 102 SER A CA 1
ATOM 811 C C . SER A 1 102 ? 8.809 9.179 25.293 1.00 43.06 102 SER A C 1
ATOM 813 O O . SER A 1 102 ? 9.912 9.247 25.834 1.00 43.06 102 SER A O 1
ATOM 815 N N . SER A 1 103 ? 8.422 8.052 24.689 1.00 44.62 103 SER A N 1
ATOM 816 C CA . SER A 1 103 ? 9.401 7.007 24.336 1.00 44.62 103 SER A CA 1
ATOM 817 C C . SER A 1 103 ? 9.166 6.479 22.922 1.00 44.62 103 SER A C 1
ATOM 819 O O . SER A 1 103 ? 8.492 5.470 22.723 1.00 44.62 103 SER A O 1
ATOM 821 N N . SER A 1 104 ? 9.725 7.182 21.931 1.00 47.88 104 SER A N 1
ATOM 822 C CA . SER A 1 104 ? 9.748 6.804 20.511 1.00 47.88 104 SER A CA 1
ATOM 823 C C . SER A 1 104 ? 10.521 5.503 20.275 1.00 47.88 104 SER A C 1
ATOM 825 O O . SER A 1 104 ? 11.624 5.508 19.731 1.00 47.88 104 SER A O 1
ATOM 827 N N . GLN A 1 105 ? 9.955 4.359 20.652 1.00 53.34 105 GLN A N 1
ATOM 828 C CA . GLN A 1 105 ? 10.333 3.122 19.987 1.00 53.34 105 GLN A CA 1
ATOM 829 C C . GLN A 1 105 ? 9.734 3.169 18.585 1.00 53.34 105 GLN A C 1
ATOM 831 O O . GLN A 1 105 ? 8.521 3.254 18.415 1.00 53.34 105 GLN A O 1
ATOM 83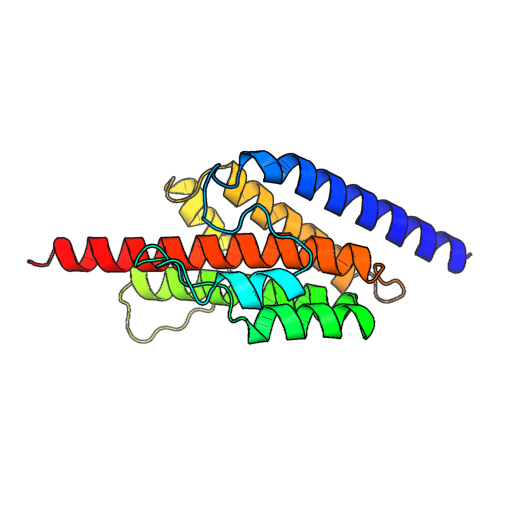6 N N . ILE A 1 106 ? 10.607 3.161 17.577 1.00 58.72 106 ILE A N 1
ATOM 837 C CA . ILE A 1 106 ? 10.213 2.997 16.180 1.00 58.72 106 ILE A CA 1
ATOM 838 C C . ILE A 1 106 ? 9.619 1.591 16.064 1.00 58.72 106 ILE A C 1
ATOM 840 O O . ILE A 1 106 ? 10.345 0.600 15.986 1.00 58.72 106 ILE A O 1
ATOM 844 N N . ILE A 1 107 ? 8.295 1.493 16.129 1.00 69.88 107 ILE A N 1
ATOM 845 C CA . ILE A 1 107 ? 7.586 0.225 15.981 1.00 69.88 107 ILE A CA 1
ATOM 846 C C . ILE A 1 107 ? 7.351 -0.006 14.491 1.00 69.88 107 ILE A C 1
ATOM 848 O O . ILE A 1 107 ? 6.886 0.873 13.768 1.00 69.88 107 ILE A O 1
ATOM 852 N N . SER A 1 108 ? 7.683 -1.210 14.026 1.00 84.94 108 SER A N 1
ATOM 853 C CA . SER A 1 108 ? 7.436 -1.620 12.645 1.00 84.94 108 SER A CA 1
ATOM 854 C C . SER A 1 108 ? 5.943 -1.543 12.315 1.00 84.94 108 SER A C 1
ATOM 856 O O . SER A 1 108 ? 5.106 -2.075 13.046 1.00 84.94 108 SER A O 1
ATOM 858 N N . THR A 1 109 ? 5.607 -0.945 11.172 1.00 86.25 109 THR A N 1
ATOM 859 C CA . THR A 1 109 ? 4.233 -0.864 10.649 1.00 86.25 109 THR A CA 1
ATOM 860 C C . THR A 1 109 ? 3.599 -2.246 10.493 1.00 86.25 109 THR A C 1
ATOM 862 O O . THR A 1 109 ? 2.420 -2.407 10.787 1.00 86.25 109 THR A O 1
ATOM 865 N N . THR A 1 110 ? 4.384 -3.278 10.165 1.00 88.94 110 THR A N 1
ATOM 866 C CA . THR A 1 110 ? 3.928 -4.677 10.137 1.00 88.94 110 THR A CA 1
ATOM 867 C C . THR A 1 110 ? 3.469 -5.168 11.512 1.00 88.94 110 THR A C 1
ATOM 869 O O . THR A 1 110 ? 2.455 -5.853 11.605 1.00 88.94 110 THR A O 1
ATOM 872 N N . ILE A 1 111 ? 4.158 -4.783 12.593 1.00 88.69 111 ILE A N 1
ATOM 873 C CA . ILE A 1 111 ? 3.742 -5.129 13.963 1.00 88.69 111 ILE A CA 1
ATOM 874 C C . ILE A 1 111 ? 2.435 -4.411 14.312 1.00 88.69 111 ILE A C 1
ATOM 876 O O . ILE A 1 111 ? 1.546 -5.015 14.905 1.00 88.69 111 ILE A O 1
ATOM 880 N N . ILE A 1 112 ? 2.301 -3.135 13.935 1.00 88.94 112 ILE A N 1
ATOM 881 C CA . ILE A 1 112 ? 1.087 -2.348 14.195 1.00 88.94 112 ILE A CA 1
ATOM 882 C C . ILE A 1 112 ? -0.110 -2.981 13.479 1.00 88.94 112 ILE A C 1
ATOM 884 O O . ILE A 1 112 ? -1.115 -3.287 14.117 1.00 88.94 112 ILE A O 1
ATOM 888 N N . VAL A 1 113 ? 0.004 -3.221 12.171 1.00 87.94 113 VAL A N 1
ATOM 889 C CA . VAL A 1 113 ? -1.079 -3.803 11.366 1.00 87.94 113 VAL A CA 1
ATOM 890 C C . VAL A 1 113 ? -1.392 -5.236 11.814 1.00 87.94 113 VAL A C 1
ATOM 892 O O . VAL A 1 113 ? -2.566 -5.582 11.926 1.00 87.94 113 VAL A O 1
ATOM 895 N N . GLY A 1 114 ? -0.379 -6.037 12.167 1.00 87.38 114 GLY A N 1
ATOM 896 C CA . GLY A 1 114 ? -0.569 -7.371 12.745 1.00 87.38 114 GLY A CA 1
ATOM 897 C C . GLY A 1 114 ? -1.384 -7.341 14.040 1.00 87.38 114 GLY A C 1
ATOM 898 O O . GLY A 1 114 ? -2.392 -8.034 14.146 1.00 87.38 114 GLY A O 1
ATOM 899 N N . LYS A 1 115 ? -1.041 -6.452 14.982 1.00 86.94 115 LYS A N 1
ATOM 900 C CA . LYS A 1 115 ? -1.825 -6.256 16.213 1.00 86.94 115 LYS A CA 1
ATOM 901 C C . LYS A 1 115 ? -3.261 -5.807 15.929 1.00 86.94 115 LYS A C 1
ATOM 903 O O . LYS A 1 115 ? -4.183 -6.249 16.610 1.00 86.94 115 LYS A O 1
ATOM 908 N N . LEU A 1 116 ? -3.476 -4.927 14.946 1.00 83.31 116 LEU A N 1
ATOM 909 C CA . LEU A 1 116 ? -4.825 -4.492 14.561 1.00 83.31 116 LEU A CA 1
ATOM 910 C C . LEU A 1 116 ? -5.666 -5.654 14.012 1.00 83.31 116 LEU A C 1
ATOM 912 O O . LEU A 1 116 ? -6.863 -5.713 14.300 1.00 83.31 116 LEU A O 1
ATOM 916 N N . ALA A 1 117 ? -5.055 -6.570 13.257 1.00 83.19 117 ALA A N 1
ATOM 917 C CA . ALA A 1 117 ? -5.717 -7.771 12.751 1.00 83.19 117 ALA A CA 1
ATOM 918 C C . ALA A 1 117 ? -6.021 -8.767 13.884 1.00 83.19 117 ALA A C 1
ATOM 920 O O . ALA A 1 117 ? -7.156 -9.216 14.017 1.00 83.19 117 ALA A O 1
ATOM 921 N N . GLU A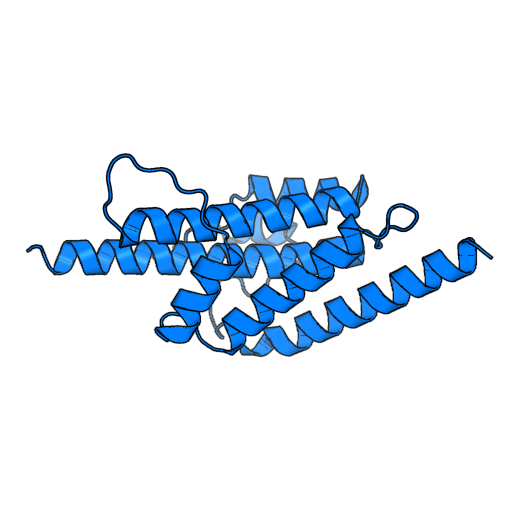 1 118 ? -5.054 -9.033 14.770 1.00 83.00 118 GLU A N 1
ATOM 922 C CA . GLU A 1 118 ? -5.239 -9.888 15.957 1.00 83.00 118 GLU A CA 1
ATOM 923 C C . GLU A 1 118 ? -6.379 -9.388 16.858 1.00 83.00 118 GLU A C 1
ATOM 925 O O . GLU A 1 118 ? -7.188 -10.172 17.358 1.00 83.00 118 GLU A O 1
ATOM 930 N N . GLN A 1 119 ? -6.484 -8.067 17.027 1.00 81.31 119 GLN A N 1
ATOM 931 C CA . GLN A 1 119 ? -7.553 -7.410 17.785 1.00 81.31 119 GLN A CA 1
ATOM 932 C C . GLN A 1 119 ? -8.883 -7.311 17.017 1.00 81.31 119 GLN A C 1
ATOM 934 O O . GLN A 1 119 ? -9.840 -6.744 17.545 1.00 81.31 119 GLN A O 1
ATOM 939 N N . LYS A 1 120 ? -8.962 -7.826 15.781 1.00 78.81 120 LYS A N 1
ATOM 940 C CA . LYS A 1 120 ? -10.128 -7.737 14.881 1.00 78.81 120 LYS A CA 1
ATOM 941 C C . LYS A 1 120 ? -10.598 -6.304 14.606 1.00 78.81 120 LYS A C 1
ATOM 943 O O . LYS A 1 120 ? -11.769 -6.071 14.310 1.00 78.81 120 LYS A O 1
ATOM 948 N N . VAL A 1 121 ? -9.690 -5.333 14.709 1.00 79.44 121 VAL A N 1
ATOM 949 C CA . VAL A 1 121 ? -9.951 -3.927 14.360 1.00 79.44 121 VAL A CA 1
ATOM 950 C C . VAL A 1 121 ? -9.964 -3.754 12.841 1.00 79.44 121 VAL A C 1
ATOM 952 O O . VAL A 1 121 ? -10.731 -2.951 12.313 1.00 79.44 121 VAL A O 1
ATOM 955 N N . ILE A 1 122 ? -9.135 -4.530 12.143 1.00 80.62 122 ILE A N 1
ATOM 956 C CA . ILE A 1 122 ? -9.167 -4.686 10.687 1.00 80.62 122 ILE A CA 1
ATOM 957 C C . ILE A 1 122 ? -9.521 -6.135 10.344 1.00 80.62 122 ILE A C 1
ATOM 959 O O . ILE A 1 122 ? -9.253 -7.039 11.134 1.00 80.62 122 ILE A O 1
ATOM 963 N N . GLY A 1 123 ? -10.135 -6.350 9.181 1.00 79.00 123 GLY A N 1
ATOM 964 C CA . GLY A 1 123 ? -10.445 -7.695 8.692 1.00 79.00 123 GLY A CA 1
ATOM 965 C C . GLY A 1 123 ? -9.237 -8.383 8.051 1.00 79.00 123 GLY A C 1
ATOM 966 O O . GLY A 1 123 ? -8.305 -7.712 7.597 1.00 79.00 123 GLY A O 1
ATOM 967 N N . ASP A 1 124 ? -9.300 -9.714 7.952 1.00 78.94 124 ASP A N 1
ATOM 968 C CA . ASP A 1 124 ? -8.274 -10.569 7.323 1.00 78.94 124 ASP A CA 1
ATOM 969 C C . ASP A 1 124 ? -7.950 -10.130 5.890 1.00 78.94 124 ASP A C 1
ATOM 971 O O . ASP A 1 124 ? -6.807 -10.163 5.441 1.00 78.94 124 ASP A O 1
ATOM 975 N N . ASP A 1 125 ? -8.963 -9.640 5.193 1.00 81.00 125 ASP A N 1
ATOM 976 C CA . ASP A 1 125 ? -8.891 -9.099 3.847 1.00 81.00 125 ASP A CA 1
ATOM 977 C C . ASP A 1 125 ? -8.018 -7.836 3.747 1.00 81.00 125 ASP A C 1
ATOM 979 O O . ASP A 1 125 ? -7.158 -7.716 2.872 1.00 81.00 125 ASP A O 1
ATOM 983 N N . THR A 1 126 ? -8.192 -6.890 4.675 1.00 84.81 126 THR A N 1
ATOM 984 C CA . THR A 1 126 ? -7.367 -5.674 4.746 1.00 84.81 126 THR A CA 1
ATOM 985 C C . THR A 1 126 ? -5.928 -6.014 5.121 1.00 84.81 126 THR A C 1
ATOM 987 O O . THR A 1 126 ? -4.992 -5.447 4.555 1.00 84.81 126 THR A O 1
ATOM 990 N N . PHE A 1 127 ? -5.753 -6.951 6.056 1.00 87.12 127 PHE A N 1
ATOM 991 C CA . PHE A 1 127 ? -4.438 -7.455 6.442 1.00 87.12 127 PHE A CA 1
ATOM 992 C C . PHE A 1 127 ? -3.726 -8.119 5.257 1.00 87.12 127 PHE A C 1
ATOM 994 O O . PHE A 1 127 ? -2.566 -7.816 4.981 1.00 87.12 127 PHE A O 1
ATOM 1001 N N . THR A 1 128 ? -4.448 -8.950 4.504 1.00 89.50 128 THR A N 1
ATOM 1002 C CA . THR A 1 128 ? -3.940 -9.607 3.295 1.00 89.50 128 THR A CA 1
ATOM 1003 C C . THR A 1 128 ? -3.498 -8.575 2.262 1.00 89.50 128 THR A C 1
ATOM 1005 O O . THR A 1 128 ? -2.356 -8.625 1.814 1.00 89.50 128 THR A O 1
ATOM 1008 N N . LEU A 1 129 ? -4.336 -7.581 1.944 1.00 89.00 129 LEU A N 1
ATOM 1009 C CA . LEU A 1 129 ? -3.972 -6.518 1.001 1.00 89.00 129 LEU A CA 1
ATOM 1010 C C . LEU A 1 129 ? -2.697 -5.768 1.430 1.00 89.00 129 LEU A C 1
ATOM 1012 O O . LEU A 1 129 ? -1.832 -5.496 0.596 1.00 89.00 129 LEU A O 1
ATOM 1016 N N . PHE A 1 130 ? -2.560 -5.447 2.720 1.00 93.62 130 PHE A N 1
ATOM 1017 C CA . PHE A 1 130 ? -1.357 -4.800 3.250 1.00 93.62 130 PHE A CA 1
ATOM 1018 C C . PHE A 1 130 ? -0.101 -5.654 3.027 1.00 93.62 130 PHE A C 1
ATOM 1020 O O . PHE A 1 130 ? 0.900 -5.151 2.511 1.00 93.62 130 PHE A O 1
ATOM 1027 N N . GLU A 1 131 ? -0.150 -6.942 3.375 1.00 95.56 131 GLU A N 1
ATOM 1028 C CA . GLU A 1 131 ? 0.981 -7.862 3.218 1.00 95.56 131 GLU A CA 1
ATOM 1029 C C . GLU A 1 131 ? 1.367 -8.074 1.750 1.00 95.56 131 GLU A C 1
ATOM 1031 O O . GLU A 1 131 ? 2.552 -8.147 1.414 1.00 95.56 131 GLU A O 1
ATOM 1036 N N . GLU A 1 132 ? 0.390 -8.105 0.851 1.00 94.81 132 GLU A N 1
ATOM 1037 C CA . GLU A 1 132 ? 0.640 -8.260 -0.579 1.00 94.81 132 GLU A CA 1
ATOM 1038 C C . GLU A 1 132 ? 1.299 -7.030 -1.194 1.00 94.81 132 GLU A C 1
ATOM 1040 O O . GLU A 1 132 ? 2.287 -7.158 -1.922 1.00 94.81 132 GLU A O 1
ATOM 1045 N N . LEU A 1 133 ? 0.822 -5.830 -0.852 1.00 95.44 133 LEU A N 1
ATOM 1046 C CA . LEU A 1 133 ? 1.477 -4.591 -1.267 1.00 95.44 133 LEU A CA 1
ATOM 1047 C C . LEU A 1 133 ? 2.890 -4.488 -0.675 1.00 95.44 133 LEU A C 1
ATOM 1049 O O . LEU A 1 133 ? 3.827 -4.131 -1.392 1.00 95.44 133 LEU A O 1
ATOM 1053 N N . ARG A 1 134 ? 3.086 -4.903 0.585 1.00 95.62 134 ARG A N 1
ATOM 1054 C CA . ARG A 1 134 ? 4.413 -4.985 1.218 1.00 95.62 134 ARG A CA 1
ATOM 1055 C C . ARG A 1 134 ? 5.347 -5.892 0.429 1.00 95.62 134 ARG A C 1
ATOM 1057 O O . ARG A 1 134 ? 6.494 -5.532 0.155 1.00 95.62 134 ARG A O 1
ATOM 1064 N N . HIS A 1 135 ? 4.858 -7.071 0.056 1.00 95.12 135 HIS A N 1
ATOM 1065 C CA . HIS A 1 135 ? 5.625 -8.048 -0.701 1.00 95.12 135 HIS A CA 1
ATOM 1066 C C . HIS A 1 135 ? 6.008 -7.512 -2.087 1.00 95.12 135 HIS A C 1
ATOM 1068 O O . HIS A 1 135 ? 7.177 -7.584 -2.468 1.00 95.12 135 HIS A O 1
ATOM 1074 N N . LEU A 1 136 ? 5.063 -6.901 -2.806 1.00 95.00 136 LEU A N 1
ATOM 1075 C CA . LEU A 1 136 ? 5.311 -6.272 -4.105 1.00 95.00 136 LEU A CA 1
ATOM 1076 C C . LEU A 1 136 ? 6.323 -5.124 -4.008 1.00 95.00 136 LEU A C 1
ATOM 1078 O O . LEU A 1 136 ? 7.255 -5.059 -4.813 1.00 95.00 136 LEU A O 1
ATOM 1082 N N . ARG A 1 137 ? 6.216 -4.262 -2.988 1.00 94.31 137 ARG A N 1
ATOM 1083 C CA . ARG A 1 137 ? 7.210 -3.211 -2.728 1.00 94.31 137 ARG A CA 1
ATOM 1084 C C . ARG A 1 137 ? 8.597 -3.801 -2.508 1.00 94.31 137 ARG A C 1
ATOM 1086 O O . ARG A 1 137 ? 9.568 -3.299 -3.069 1.00 94.31 137 ARG A O 1
ATOM 1093 N N . ASN A 1 138 ? 8.705 -4.868 -1.716 1.00 93.06 138 ASN A N 1
ATOM 1094 C CA . ASN A 1 138 ? 9.988 -5.516 -1.444 1.00 93.06 138 ASN A CA 1
ATOM 1095 C C . ASN A 1 138 ? 10.619 -6.076 -2.724 1.00 93.06 138 ASN A C 1
ATOM 1097 O O . ASN A 1 138 ? 11.811 -5.873 -2.944 1.00 93.06 138 ASN A O 1
ATOM 1101 N N . GLN A 1 139 ? 9.833 -6.705 -3.604 1.00 91.50 139 GLN A N 1
ATOM 1102 C CA . GLN A 1 139 ? 10.334 -7.158 -4.908 1.00 91.50 139 GLN A CA 1
ATOM 1103 C C . GLN A 1 139 ? 10.936 -6.002 -5.717 1.00 91.50 139 GLN A C 1
ATOM 1105 O O . GLN A 1 139 ? 12.004 -6.152 -6.303 1.00 91.50 139 GLN A O 1
ATOM 1110 N N . VAL A 1 140 ? 10.284 -4.838 -5.716 1.00 92.06 140 VAL A N 1
ATOM 1111 C CA . VAL A 1 140 ? 10.719 -3.644 -6.457 1.00 92.06 140 VAL A CA 1
ATOM 1112 C C . VAL A 1 140 ? 11.980 -3.012 -5.867 1.00 92.06 140 VAL A C 1
ATOM 1114 O O . VAL A 1 140 ? 12.840 -2.556 -6.620 1.00 92.06 140 VAL A O 1
ATOM 1117 N N . VAL A 1 141 ? 12.117 -3.006 -4.539 1.00 87.88 141 VAL A N 1
ATOM 1118 C CA . VAL A 1 141 ? 13.322 -2.517 -3.848 1.00 87.88 141 VAL A CA 1
ATOM 1119 C C . VAL A 1 141 ? 14.521 -3.432 -4.111 1.00 87.88 141 VAL A C 1
ATOM 1121 O O . VAL A 1 141 ? 15.625 -2.941 -4.334 1.00 87.88 141 VAL A O 1
ATOM 1124 N N . HIS A 1 142 ? 14.313 -4.751 -4.109 1.00 84.81 142 HIS A N 1
ATOM 1125 C CA . HIS A 1 142 ? 15.391 -5.728 -4.276 1.00 84.81 142 HIS A CA 1
ATOM 1126 C C . HIS A 1 142 ? 15.765 -6.007 -5.737 1.00 84.81 142 HIS A C 1
ATOM 1128 O O . HIS A 1 142 ? 16.892 -6.421 -6.003 1.00 84.81 142 HIS A O 1
ATOM 1134 N N . ALA A 1 143 ? 14.866 -5.773 -6.693 1.00 81.44 143 ALA A N 1
ATOM 1135 C CA . ALA A 1 143 ? 15.142 -5.958 -8.114 1.00 81.44 143 ALA A CA 1
ATOM 1136 C C . ALA A 1 143 ? 15.925 -4.768 -8.687 1.00 81.44 143 ALA A C 1
ATOM 1138 O O . ALA A 1 143 ? 15.391 -4.025 -9.498 1.00 81.44 143 ALA A O 1
ATOM 1139 N N . VAL A 1 144 ? 17.180 -4.559 -8.271 1.00 73.00 144 VAL A N 1
ATOM 1140 C CA . VAL A 1 144 ? 17.967 -3.355 -8.610 1.00 73.00 144 VAL A CA 1
ATOM 1141 C C . VAL A 1 144 ? 18.075 -3.122 -10.122 1.00 73.00 144 VAL A C 1
ATOM 1143 O O . VAL A 1 144 ? 17.906 -1.978 -10.550 1.00 73.00 144 VAL A O 1
ATOM 1146 N N . ASP A 1 145 ? 18.195 -4.189 -10.912 1.00 81.75 145 ASP A N 1
ATOM 1147 C CA . ASP A 1 145 ? 18.409 -4.137 -12.367 1.00 81.75 145 ASP A CA 1
ATOM 1148 C C . ASP A 1 145 ? 17.121 -4.062 -13.203 1.00 81.75 145 ASP A C 1
ATOM 1150 O O . ASP A 1 145 ? 17.168 -3.827 -14.412 1.00 81.75 145 ASP A O 1
ATOM 1154 N N . TYR A 1 146 ? 15.952 -4.239 -12.579 1.00 84.50 146 TYR A N 1
ATOM 1155 C CA . TYR A 1 146 ? 14.672 -4.315 -13.284 1.00 84.50 146 TYR A CA 1
ATOM 1156 C C . TYR A 1 146 ? 13.634 -3.385 -12.660 1.00 84.50 146 TYR A C 1
ATOM 1158 O O . TYR A 1 146 ? 13.602 -3.146 -11.453 1.00 84.50 146 TYR A O 1
ATOM 1166 N N . GLN A 1 147 ? 12.763 -2.827 -13.497 1.00 86.00 147 GLN A N 1
ATOM 1167 C CA . GLN A 1 147 ? 11.704 -1.931 -13.043 1.00 86.00 147 GLN A CA 1
ATOM 1168 C C . GLN A 1 147 ? 10.344 -2.352 -13.602 1.00 86.00 147 GLN A C 1
ATOM 1170 O O . GLN A 1 147 ? 10.274 -2.800 -14.758 1.00 86.00 147 GLN A O 1
ATOM 1175 N N . PRO A 1 148 ? 9.269 -2.202 -12.801 1.00 91.00 148 PRO A N 1
ATOM 1176 C CA . PRO A 1 148 ? 7.905 -2.337 -13.289 1.00 91.00 148 PRO A CA 1
ATOM 1177 C C . PRO A 1 148 ? 7.616 -1.339 -14.408 1.00 91.00 148 PRO A C 1
ATOM 1179 O O . PRO A 1 148 ? 8.308 -0.333 -14.565 1.00 91.00 148 PRO A O 1
ATOM 1182 N N . LEU A 1 149 ? 6.560 -1.607 -15.169 1.00 94.12 149 LEU A N 1
ATOM 1183 C CA . LEU A 1 149 ? 6.028 -0.626 -16.114 1.00 94.12 149 LEU A CA 1
ATOM 1184 C C . LEU A 1 149 ? 5.260 0.475 -15.368 1.00 94.12 149 LEU A C 1
ATOM 1186 O O . LEU A 1 149 ? 4.703 0.217 -14.299 1.00 94.12 149 LEU A O 1
ATOM 1190 N N . ALA A 1 150 ? 5.165 1.669 -15.960 1.00 93.25 150 ALA A N 1
ATOM 1191 C CA . ALA A 1 150 ? 4.407 2.791 -15.395 1.00 93.25 150 ALA A CA 1
ATOM 1192 C C . ALA A 1 150 ? 2.962 2.390 -15.044 1.00 93.25 150 ALA A C 1
ATOM 1194 O O . ALA A 1 150 ? 2.509 2.619 -13.928 1.00 93.25 150 ALA A O 1
ATOM 1195 N N . GLU A 1 151 ? 2.277 1.674 -15.939 1.00 91.44 151 GLU A N 1
ATOM 1196 C CA . GLU A 1 151 ? 0.917 1.164 -15.701 1.00 91.44 151 GLU A CA 1
ATOM 1197 C C . GLU A 1 151 ? 0.824 0.202 -14.505 1.00 91.44 151 GLU A C 1
ATOM 1199 O O . GLU A 1 151 ? -0.145 0.223 -13.750 1.00 91.44 151 GLU A O 1
ATOM 1204 N N . GLN A 1 152 ? 1.857 -0.614 -14.279 1.00 93.94 152 GLN A N 1
ATOM 1205 C CA . GLN A 1 152 ? 1.901 -1.523 -13.130 1.00 93.94 152 GLN A CA 1
ATOM 1206 C C . GLN A 1 152 ? 2.122 -0.754 -11.822 1.00 93.94 152 GLN A C 1
ATOM 1208 O O . GLN A 1 152 ? 1.552 -1.108 -10.792 1.00 93.94 152 GLN A O 1
ATOM 1213 N N . ALA A 1 153 ? 2.922 0.316 -11.863 1.00 93.81 153 ALA A N 1
ATOM 1214 C CA . ALA A 1 153 ? 3.086 1.216 -10.730 1.00 93.81 153 ALA A CA 1
ATOM 1215 C C . ALA A 1 153 ? 1.798 1.991 -10.428 1.00 93.81 153 ALA A C 1
ATOM 1217 O O . ALA A 1 153 ? 1.421 2.080 -9.266 1.00 93.81 153 ALA A O 1
ATOM 1218 N N . LYS A 1 154 ? 1.071 2.478 -11.440 1.00 91.38 154 LYS A N 1
ATOM 1219 C CA . LYS A 1 154 ? -0.244 3.123 -11.260 1.00 91.38 154 LYS A CA 1
ATOM 1220 C C . LYS A 1 154 ? -1.257 2.188 -10.601 1.00 91.38 154 LYS A C 1
ATOM 1222 O O . LYS A 1 154 ? -1.882 2.566 -9.615 1.00 91.38 154 LYS A O 1
ATOM 1227 N N . ALA A 1 155 ? -1.330 0.937 -11.060 1.00 89.50 155 ALA A N 1
ATOM 1228 C CA . ALA A 1 155 ? -2.168 -0.092 -10.444 1.00 89.50 155 ALA A CA 1
ATOM 1229 C C . ALA A 1 155 ? -1.835 -0.316 -8.955 1.00 89.50 155 ALA A C 1
ATOM 1231 O O . ALA A 1 155 ? -2.736 -0.471 -8.128 1.00 89.50 155 ALA A O 1
ATOM 1232 N N . TYR A 1 156 ? -0.545 -0.296 -8.607 1.00 94.56 156 TYR A N 1
ATOM 1233 C CA . TYR A 1 156 ? -0.083 -0.340 -7.221 1.00 94.56 156 TYR A CA 1
ATOM 1234 C C . TYR A 1 156 ? -0.482 0.911 -6.431 1.00 94.56 156 TYR A C 1
ATOM 1236 O O . TYR A 1 156 ? -1.011 0.787 -5.327 1.00 94.56 156 TYR A O 1
ATOM 1244 N N . ILE A 1 157 ? -0.267 2.105 -6.993 1.00 91.50 157 ILE A N 1
ATOM 1245 C CA . ILE A 1 157 ? -0.611 3.391 -6.368 1.00 91.50 157 ILE A CA 1
ATOM 1246 C C . ILE A 1 157 ? -2.101 3.437 -6.027 1.00 91.50 157 ILE A C 1
ATOM 1248 O O . ILE A 1 157 ? -2.457 3.838 -4.922 1.00 91.50 157 ILE A O 1
ATOM 1252 N N . ASP A 1 158 ? -2.973 2.974 -6.922 1.00 88.38 158 ASP A N 1
ATOM 1253 C CA . ASP A 1 158 ? -4.415 2.952 -6.674 1.00 88.38 158 ASP A CA 1
ATOM 1254 C C . ASP A 1 158 ? -4.782 2.121 -5.446 1.00 88.38 158 ASP A C 1
ATOM 1256 O O . ASP A 1 158 ? -5.561 2.566 -4.600 1.00 88.38 158 ASP A O 1
ATOM 1260 N N . LEU A 1 159 ? -4.221 0.916 -5.330 1.00 88.56 159 LEU A N 1
ATOM 1261 C CA . LEU A 1 159 ? -4.448 0.044 -4.179 1.00 88.56 159 LEU A CA 1
ATOM 1262 C C . LEU A 1 159 ? -3.853 0.635 -2.900 1.00 88.56 159 LEU A C 1
ATOM 1264 O O . LEU A 1 159 ? -4.513 0.631 -1.859 1.00 88.56 159 LEU A O 1
ATOM 1268 N N . ALA A 1 160 ? -2.647 1.196 -2.986 1.00 90.31 160 ALA A N 1
ATOM 1269 C CA . ALA A 1 160 ? -1.980 1.833 -1.862 1.00 90.31 160 ALA A CA 1
ATOM 1270 C C . ALA A 1 160 ? -2.796 3.009 -1.314 1.00 90.31 160 ALA A C 1
ATOM 1272 O O . ALA A 1 160 ? -3.071 3.068 -0.119 1.00 90.31 160 ALA A O 1
ATOM 1273 N N . LEU A 1 161 ? -3.267 3.906 -2.180 1.00 86.31 161 LEU A N 1
ATOM 1274 C CA . LEU A 1 161 ? -4.047 5.073 -1.769 1.00 86.31 161 LEU A CA 1
ATOM 1275 C C . LEU A 1 161 ? -5.426 4.702 -1.212 1.00 86.31 161 LEU A C 1
ATOM 1277 O O . LEU A 1 161 ? -5.920 5.374 -0.305 1.00 86.31 161 LEU A O 1
ATOM 1281 N N . ARG A 1 162 ? -6.035 3.613 -1.695 1.00 85.25 162 ARG A N 1
ATOM 1282 C CA . ARG A 1 162 ? -7.254 3.051 -1.089 1.00 85.25 162 ARG A CA 1
ATOM 1283 C C . ARG A 1 162 ? -6.987 2.561 0.334 1.00 85.25 162 ARG A C 1
ATOM 1285 O O . ARG A 1 162 ? -7.784 2.837 1.229 1.00 85.25 162 ARG A O 1
ATOM 1292 N N . LEU A 1 163 ? -5.856 1.893 0.555 1.00 86.12 163 LEU A N 1
ATOM 1293 C CA . LEU A 1 163 ? -5.453 1.419 1.877 1.00 86.12 163 LEU A CA 1
ATOM 1294 C C . LEU A 1 163 ? -5.102 2.580 2.829 1.00 86.12 163 LEU A C 1
ATOM 1296 O O . LEU A 1 163 ? -5.515 2.569 3.987 1.00 86.12 163 LEU A O 1
ATOM 1300 N N . VAL A 1 164 ? -4.443 3.631 2.330 1.00 86.31 164 VAL A N 1
ATOM 1301 C CA . VAL A 1 164 ? -4.204 4.886 3.071 1.00 86.31 164 VAL A CA 1
ATOM 1302 C C . VAL A 1 164 ? -5.520 5.520 3.514 1.00 86.31 164 VAL A C 1
ATOM 1304 O O . VAL A 1 164 ? -5.676 5.878 4.682 1.00 86.31 164 VAL A O 1
ATOM 1307 N N . ALA A 1 165 ? -6.486 5.646 2.599 1.00 82.12 165 ALA A N 1
ATOM 1308 C CA . ALA A 1 165 ? -7.800 6.198 2.919 1.00 82.12 165 ALA A CA 1
ATOM 1309 C C . ALA A 1 165 ? -8.508 5.367 3.999 1.00 82.12 165 ALA A C 1
ATOM 1311 O O . ALA A 1 165 ? -9.094 5.927 4.925 1.00 82.12 165 ALA A O 1
ATOM 1312 N N . PHE A 1 166 ? -8.415 4.036 3.920 1.00 84.00 166 PHE A N 1
ATOM 1313 C CA . PHE A 1 166 ? -8.948 3.142 4.944 1.00 84.00 166 PHE A CA 1
ATOM 1314 C C . PHE A 1 166 ? -8.326 3.410 6.323 1.00 84.00 166 PHE A C 1
ATOM 1316 O O . PHE A 1 166 ? -9.064 3.641 7.282 1.00 84.00 166 PHE A O 1
ATOM 1323 N N . PHE A 1 167 ? -6.994 3.440 6.434 1.00 83.50 167 PHE A N 1
ATOM 1324 C CA . PHE A 1 167 ? -6.319 3.665 7.717 1.00 83.50 167 PHE A CA 1
ATOM 1325 C C . PHE A 1 167 ? -6.599 5.053 8.300 1.00 83.50 167 PHE A C 1
ATOM 1327 O O . PHE A 1 167 ? -6.825 5.175 9.503 1.00 83.50 167 PHE A O 1
ATOM 1334 N N . ARG A 1 168 ? -6.680 6.091 7.459 1.00 84.44 168 ARG A N 1
ATOM 1335 C CA . ARG A 1 168 ? -7.071 7.441 7.895 1.00 84.44 168 ARG A CA 1
ATOM 1336 C C . ARG A 1 168 ? -8.501 7.482 8.431 1.00 84.44 168 ARG A C 1
ATOM 1338 O O . ARG A 1 168 ? -8.734 8.047 9.494 1.00 84.44 168 ARG A O 1
ATOM 1345 N N . ASN A 1 169 ? -9.449 6.843 7.749 1.00 79.69 169 ASN A N 1
ATOM 1346 C CA . ASN A 1 169 ? -10.834 6.773 8.221 1.00 79.69 169 ASN A CA 1
ATOM 1347 C C . ASN A 1 169 ? -10.950 5.976 9.527 1.00 79.69 169 ASN A C 1
ATOM 1349 O O . ASN A 1 169 ? -11.698 6.361 10.425 1.00 79.69 169 ASN A O 1
ATOM 1353 N N . LEU A 1 170 ? -10.185 4.889 9.658 1.00 80.88 170 LEU A N 1
ATOM 1354 C CA . LEU A 1 170 ? -10.103 4.128 10.902 1.00 80.88 170 LEU A CA 1
ATOM 1355 C C . LEU A 1 170 ? -9.554 4.991 12.046 1.00 80.88 170 LEU A C 1
ATOM 1357 O O . LEU A 1 170 ? -10.091 4.948 13.149 1.00 80.88 170 LEU A O 1
ATOM 1361 N N . HIS A 1 171 ? -8.530 5.803 11.777 1.00 78.81 171 HIS A N 1
ATOM 1362 C CA . HIS A 1 171 ? -7.960 6.725 12.755 1.00 78.81 171 HIS A CA 1
ATOM 1363 C C . HIS A 1 171 ? -9.006 7.738 13.221 1.00 78.81 171 HIS A C 1
ATOM 1365 O O . HIS A 1 171 ? -9.215 7.874 14.423 1.00 78.81 171 HIS A O 1
ATOM 1371 N N . LEU A 1 172 ? -9.727 8.371 12.289 1.00 77.06 172 LEU A N 1
ATOM 1372 C CA . LEU A 1 172 ? -10.808 9.303 12.622 1.00 77.06 172 LEU A CA 1
ATOM 1373 C C . LEU A 1 172 ? -11.872 8.643 13.506 1.00 77.06 172 LEU A C 1
ATOM 1375 O O . LEU A 1 172 ? -12.239 9.202 14.536 1.00 77.06 172 LEU A O 1
ATOM 1379 N N . LYS A 1 173 ? -12.305 7.423 13.163 1.00 76.44 173 LYS A N 1
ATOM 1380 C CA . LYS A 1 173 ? -13.286 6.675 13.960 1.00 76.44 173 LYS A CA 1
ATOM 1381 C C . LYS A 1 173 ? -12.790 6.401 15.386 1.00 76.44 173 LYS A C 1
ATOM 1383 O O . LYS A 1 173 ? -13.528 6.616 16.340 1.00 76.44 173 LYS A O 1
ATOM 1388 N N . ILE A 1 174 ? -11.537 5.968 15.540 1.00 73.25 174 ILE A N 1
ATOM 1389 C CA . ILE A 1 174 ? -10.930 5.712 16.859 1.00 73.25 174 ILE A CA 1
ATOM 1390 C C . ILE A 1 174 ? -10.862 6.998 17.691 1.00 73.25 174 ILE A C 1
ATOM 1392 O O . ILE A 1 174 ? -11.150 6.969 18.891 1.00 73.25 174 ILE A O 1
ATOM 1396 N N . VAL A 1 175 ? -10.494 8.126 17.072 1.00 72.44 175 VAL A N 1
ATOM 1397 C CA . VAL A 1 175 ? -10.475 9.433 17.743 1.00 72.44 175 VAL A CA 1
ATOM 1398 C C . VAL A 1 175 ? -11.880 9.808 18.215 1.00 72.44 175 VAL A C 1
ATOM 1400 O O . VAL A 1 175 ? -12.039 10.181 19.373 1.00 72.44 175 VAL A O 1
ATOM 1403 N N . GLU A 1 176 ? -12.898 9.683 17.362 1.00 71.81 176 GLU A N 1
ATOM 1404 C CA . GLU A 1 176 ? -14.287 10.013 17.708 1.00 71.81 176 GLU A CA 1
ATOM 1405 C C . GLU A 1 176 ? -14.828 9.181 18.873 1.00 71.81 176 GLU A C 1
ATOM 1407 O O . GLU A 1 176 ? -15.395 9.746 19.812 1.00 71.81 176 GLU A O 1
ATOM 1412 N N . ASP A 1 177 ? -14.625 7.863 18.836 1.00 71.88 177 ASP A N 1
ATOM 1413 C CA . ASP A 1 177 ? -15.064 6.953 19.898 1.00 71.88 177 ASP A CA 1
ATOM 1414 C C . ASP A 1 177 ? -14.369 7.309 21.230 1.00 71.88 177 ASP A C 1
ATOM 1416 O O . ASP A 1 177 ? -15.024 7.456 22.263 1.00 71.88 177 ASP A O 1
ATOM 1420 N N . SER A 1 178 ? -13.068 7.626 21.189 1.00 70.62 178 SER A N 1
ATOM 1421 C CA . SER A 1 178 ? -12.292 8.039 22.371 1.00 70.62 178 SER A CA 1
ATOM 1422 C C . SER A 1 178 ? -12.736 9.375 22.987 1.00 70.62 178 SER A C 1
ATOM 1424 O O . SER A 1 178 ? -12.461 9.624 24.162 1.00 70.62 178 SER A O 1
ATOM 1426 N N . GLN A 1 179 ? -13.361 10.271 22.213 1.00 67.50 179 GLN A N 1
ATOM 1427 C CA . GLN A 1 179 ? -13.906 11.543 22.716 1.00 67.50 179 GLN A CA 1
ATOM 1428 C C . GLN A 1 179 ? -15.329 11.392 23.270 1.00 67.50 179 GLN A C 1
ATOM 1430 O O . GLN A 1 179 ? -15.730 12.178 24.129 1.00 67.50 179 GLN A O 1
ATOM 1435 N N . ARG A 1 180 ? -16.094 10.397 22.797 1.00 64.94 180 ARG A N 1
ATOM 1436 C CA . ARG A 1 180 ? -17.431 10.078 23.326 1.00 64.94 180 ARG A CA 1
ATOM 1437 C C . ARG A 1 180 ? -17.358 9.450 24.713 1.00 64.94 180 ARG A C 1
ATOM 1439 O O . ARG A 1 180 ? -18.123 9.862 25.572 1.00 64.94 180 ARG A O 1
ATOM 1446 N N . ASP A 1 181 ? -16.396 8.562 24.952 1.00 58.91 181 ASP A N 1
ATOM 1447 C CA . ASP A 1 181 ? -16.218 7.890 26.250 1.00 58.91 181 ASP A CA 1
ATOM 1448 C C . ASP A 1 181 ? -15.726 8.825 27.378 1.00 58.91 181 ASP A C 1
ATOM 1450 O O . ASP A 1 181 ? -15.739 8.453 28.550 1.00 58.91 181 ASP A O 1
ATOM 1454 N N . ARG A 1 182 ? -15.278 10.047 27.046 1.00 58.16 182 ARG A N 1
ATOM 1455 C CA . ARG A 1 182 ? -14.834 11.067 28.018 1.00 58.16 182 ARG A CA 1
ATOM 1456 C C . ARG A 1 182 ? -15.928 12.067 28.427 1.00 58.16 182 ARG A C 1
ATOM 1458 O O . ARG A 1 182 ? -15.632 12.957 29.226 1.00 58.16 182 ARG A O 1
ATOM 1465 N N . LYS A 1 183 ? -17.136 11.976 27.862 1.00 49.53 183 LYS A N 1
ATOM 1466 C CA . LYS A 1 183 ? -18.293 12.835 28.174 1.00 49.53 183 LYS A CA 1
ATOM 1467 C C . LYS A 1 183 ? -19.317 12.097 29.023 1.00 49.53 183 LYS A C 1
ATOM 1469 O O . LYS A 1 183 ? -19.901 12.773 29.896 1.00 49.53 183 LYS A O 1
#

Sequence (183 aa):
MDIELGEKFRMRFGNAIREVQERAKPLLPKGIPGVDMPPYEQSQKIVEKTPLPPNYAPPSISSYKYLYSLAEISARSAIIEAWVEIELSVLQLHETKENLSSSSQIISTTIIVGKLAEQKVIGDDTFTLFEELRHLRNQVVHAVDYQPLAEQAKAYIDLALRLVAFFRNLHLKIVEDSQRDRK

pLDDT: mean 73.87, std 20.07, range [31.08, 95.62]